Protein AF-A0A8J5N483-F1 (afdb_monomer)

Mean predicted aligned error: 16.74 Å

Sequence (138 aa):
GVRRLFLSSLTQTTIGQTTGFLPVSKRKRDLSMEAGVSIEPVYPQDLVKKMALNIKDLLNSKRHALLRIVEHLEDATTTYLWSDYLRLNTSHPLLMKDLDPNNSSHEMTLDDRLGVPVRYNISGIHVPLEVYEGCKFY

Secondary structure (DSSP, 8-state):
---------------------------------------PPP-HHHHHHHHHHHHHHHHHHHHHHHHHHHHHHHHHHHT----S---TTS----BGGG--TT-GGG--EEETTTTEEE-SSSPPBP--TTS-TT----

Foldseek 3Di:
DDDDDDDDDDDDDDDDDDDDDDPPDPPPDPDDDDDPDDDDDDDVVVVVVVVVVVVVVVVVVVVVVVVVVVVVVVVCVVPDDDDLDDPPPPDDAAEPVPQDPPDPVNDFDQDPVVRDTDDDPHDHDYDDPPDDDSDRDD

Structure (mmCIF, N/CA/C/O backbone):
data_AF-A0A8J5N483-F1
#
_entry.id   AF-A0A8J5N483-F1
#
loop_
_atom_site.group_PDB
_atom_site.id
_atom_site.type_symbol
_atom_site.label_atom_id
_atom_site.label_alt_id
_atom_site.label_comp_id
_atom_site.label_asym_id
_atom_site.label_entity_id
_atom_site.label_seq_id
_atom_site.pdbx_PDB_ins_code
_atom_site.Cartn_x
_atom_site.Cartn_y
_atom_site.Cartn_z
_atom_site.occupancy
_atom_site.B_iso_or_equiv
_atom_site.auth_seq_id
_atom_site.auth_comp_id
_atom_site.auth_asym_id
_atom_site.auth_atom_id
_atom_site.pdbx_PDB_model_num
ATOM 1 N N . GLY A 1 1 ? -21.111 46.291 23.105 1.00 38.41 1 GLY A N 1
ATOM 2 C CA . GLY A 1 1 ? -21.428 46.582 24.513 1.00 38.41 1 GLY A CA 1
ATOM 3 C C . GLY A 1 1 ? -22.886 46.952 24.624 1.00 38.41 1 GLY A C 1
ATOM 4 O O . GLY A 1 1 ? -23.282 47.934 24.019 1.00 38.41 1 GLY A O 1
ATOM 5 N N . VAL A 1 2 ? -23.674 46.166 25.356 1.00 38.81 2 VAL A N 1
ATOM 6 C CA . VAL A 1 2 ? -25.051 46.507 25.735 1.00 38.81 2 VAL A CA 1
ATOM 7 C C . VAL A 1 2 ? -25.217 46.093 27.195 1.00 38.81 2 VAL A C 1
ATOM 9 O O . VAL A 1 2 ? -25.043 44.930 27.547 1.00 38.81 2 VAL A O 1
ATOM 12 N N . ARG A 1 3 ? -25.459 47.08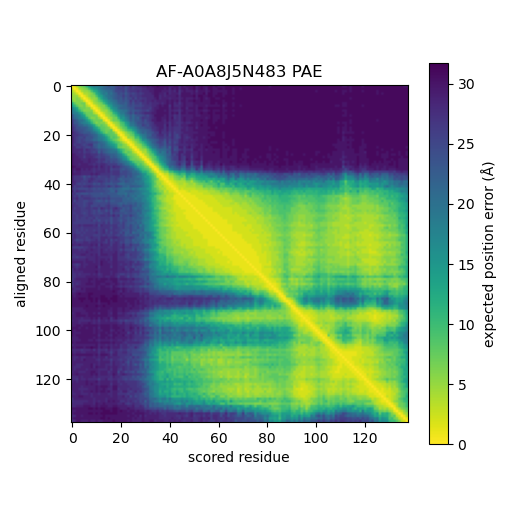9 28.049 1.00 38.25 3 ARG A N 1
ATOM 13 C CA . ARG A 1 3 ? -25.821 46.958 29.464 1.00 38.25 3 ARG A CA 1
ATOM 14 C C . ARG A 1 3 ? -27.341 46.853 29.587 1.00 38.25 3 ARG A C 1
ATOM 16 O O . ARG A 1 3 ? -28.024 47.651 28.953 1.00 38.25 3 ARG A O 1
ATOM 23 N N . ARG A 1 4 ? -27.815 46.003 30.503 1.00 35.09 4 ARG A N 1
ATOM 24 C CA . ARG A 1 4 ? -28.813 46.254 31.580 1.00 35.09 4 ARG A CA 1
ATOM 25 C C . ARG A 1 4 ? -29.298 44.882 32.079 1.00 35.09 4 ARG A C 1
ATOM 27 O O . ARG A 1 4 ? -29.767 44.090 31.280 1.00 35.09 4 ARG A O 1
ATOM 34 N N . LEU A 1 5 ? -28.958 44.453 33.299 1.00 38.97 5 LEU A N 1
ATOM 35 C CA . LEU A 1 5 ? -29.553 44.845 34.591 1.00 38.97 5 LEU A CA 1
ATOM 36 C C . LEU A 1 5 ? -31.077 44.611 34.615 1.00 38.97 5 LEU A C 1
ATOM 38 O O . LEU A 1 5 ? -31.797 45.391 34.006 1.00 38.97 5 LEU A O 1
ATOM 42 N N . PHE A 1 6 ? -31.586 43.618 35.350 1.00 33.91 6 PHE A N 1
ATOM 43 C CA . PHE A 1 6 ? -31.969 43.747 36.765 1.00 33.91 6 PHE A CA 1
ATOM 44 C C . PHE A 1 6 ? -32.544 42.432 37.329 1.00 33.91 6 PHE A C 1
ATOM 46 O O . PHE A 1 6 ? -32.977 41.550 36.596 1.00 33.91 6 PHE A O 1
ATOM 53 N N . LEU A 1 7 ? -32.480 42.352 38.658 1.00 40.25 7 LEU A N 1
ATOM 54 C CA . LEU A 1 7 ? -32.940 41.305 39.568 1.00 40.25 7 LEU A CA 1
ATOM 55 C C . LEU A 1 7 ? -34.458 41.055 39.525 1.00 40.25 7 LEU A C 1
ATOM 57 O O . LEU A 1 7 ? -35.208 42.016 39.389 1.00 40.25 7 LEU A O 1
ATOM 61 N N . SER A 1 8 ? -34.889 39.836 39.875 1.00 37.84 8 SER A N 1
ATOM 62 C CA . SER A 1 8 ? -35.819 39.629 41.004 1.00 37.84 8 SER A CA 1
ATOM 63 C C . SER A 1 8 ? -36.021 38.145 41.346 1.00 37.84 8 SER A C 1
ATOM 65 O O . SER A 1 8 ? -36.244 37.290 40.496 1.00 37.84 8 SER A O 1
ATOM 67 N N . SER A 1 9 ? -35.915 37.859 42.642 1.00 37.94 9 SER A N 1
ATOM 68 C CA . SER A 1 9 ? -36.434 36.675 43.330 1.00 37.94 9 SER A CA 1
ATOM 69 C C . SER A 1 9 ? -37.969 36.691 43.411 1.00 37.94 9 SER A C 1
ATOM 71 O O . SER A 1 9 ? -38.548 37.753 43.199 1.00 37.94 9 SER A O 1
ATOM 73 N N . LEU A 1 10 ? -38.554 35.584 43.909 1.00 34.50 10 LEU A N 1
ATOM 74 C CA . LEU A 1 10 ? -39.980 35.282 44.203 1.00 34.50 10 LEU A CA 1
ATOM 75 C C . LEU A 1 10 ? -40.587 34.401 43.091 1.00 34.50 10 LEU A C 1
ATOM 77 O O . LEU A 1 10 ? -40.434 34.703 41.921 1.00 34.50 10 LEU A O 1
ATOM 81 N N . THR A 1 11 ? -41.237 33.263 43.334 1.00 38.53 11 THR A N 1
ATOM 82 C CA . THR A 1 11 ? -41.909 32.734 44.529 1.00 38.53 11 THR A CA 1
ATOM 83 C C . THR A 1 11 ? -42.148 31.237 44.339 1.00 38.53 11 THR A C 1
ATOM 85 O O . THR A 1 11 ? -42.289 30.760 43.216 1.00 38.53 11 THR A O 1
ATOM 88 N N . GLN A 1 12 ? -42.236 30.513 45.455 1.00 35.59 12 GLN A N 1
ATOM 89 C CA . GLN A 1 12 ? -42.745 29.145 45.530 1.00 35.59 12 GLN A CA 1
ATOM 90 C C . GLN A 1 12 ? -44.125 29.022 44.871 1.00 35.59 12 GLN A C 1
ATOM 92 O O . GLN A 1 12 ? -45.001 29.862 45.075 1.0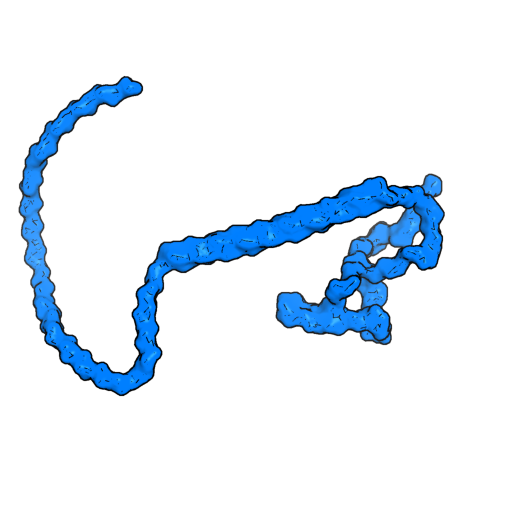0 35.59 12 GLN A O 1
ATOM 97 N N . THR A 1 13 ? -44.355 27.923 44.159 1.00 35.31 13 THR A N 1
ATOM 98 C CA . THR A 1 13 ? -45.708 27.416 43.927 1.00 35.31 13 THR A CA 1
ATOM 99 C C . THR A 1 13 ? -45.712 25.925 44.210 1.00 35.31 13 THR A C 1
ATOM 101 O O . THR A 1 13 ? -45.196 25.107 43.454 1.00 35.31 13 THR A O 1
ATOM 104 N N . THR A 1 14 ? -46.263 25.609 45.374 1.00 36.25 14 THR A N 1
ATOM 105 C CA . THR A 1 14 ? -46.644 24.280 45.828 1.00 36.25 14 THR A CA 1
ATOM 106 C C . THR A 1 14 ? -47.744 23.741 44.922 1.00 36.25 14 THR A C 1
ATOM 108 O O . THR A 1 14 ? -48.835 24.302 44.886 1.00 36.25 14 THR A O 1
ATOM 111 N N . ILE A 1 15 ? -47.493 22.625 44.241 1.00 40.88 15 ILE A N 1
ATOM 112 C CA . ILE A 1 15 ? -48.553 21.719 43.792 1.00 40.88 15 ILE A CA 1
ATOM 113 C C . ILE A 1 15 ? -48.174 20.339 44.308 1.00 40.88 15 ILE A C 1
ATOM 115 O O . ILE A 1 15 ? -47.269 19.682 43.799 1.00 40.88 15 ILE A O 1
ATOM 119 N N . GLY A 1 16 ? -48.840 19.941 45.388 1.00 34.59 16 GLY A N 1
ATOM 120 C CA . GLY A 1 16 ? -48.802 18.575 45.869 1.00 34.59 16 GLY A CA 1
ATOM 121 C C . GLY A 1 16 ? -49.601 17.683 44.929 1.00 34.59 16 GLY A C 1
ATOM 122 O O . GLY A 1 16 ? -50.757 17.974 44.639 1.00 34.59 16 GLY A O 1
ATOM 123 N N . GLN A 1 17 ? -49.004 16.571 44.512 1.00 37.44 17 GLN A N 1
ATOM 124 C CA . GLN A 1 17 ? -49.749 15.353 44.231 1.00 37.44 17 GLN A CA 1
ATOM 125 C C . GLN A 1 17 ? -49.017 14.168 44.854 1.00 37.44 17 GLN A C 1
ATOM 127 O O . GLN A 1 17 ? -47.906 13.792 44.492 1.00 37.44 17 GLN A O 1
ATOM 132 N N . THR A 1 18 ? -49.683 13.628 45.863 1.00 42.44 18 THR A N 1
ATOM 133 C CA . THR A 1 18 ? -49.415 12.391 46.575 1.00 42.44 18 THR A CA 1
ATOM 134 C C . THR A 1 18 ? -49.603 11.194 45.652 1.00 42.44 18 THR A C 1
ATOM 136 O O . THR A 1 18 ? -50.728 10.890 45.270 1.00 42.44 18 THR A O 1
ATOM 139 N N . THR A 1 19 ? -48.534 10.453 45.375 1.00 39.22 19 THR A N 1
ATOM 140 C CA . THR A 1 19 ? -48.624 9.007 45.137 1.00 39.22 19 THR A CA 1
ATOM 141 C C . THR A 1 19 ? -47.471 8.330 45.868 1.00 39.22 19 THR A C 1
ATOM 143 O O . THR A 1 19 ? -46.306 8.698 45.732 1.00 39.22 19 THR A O 1
ATOM 146 N N . GLY A 1 20 ? -47.837 7.421 46.770 1.00 40.06 20 GLY A N 1
ATOM 147 C CA . GLY A 1 20 ? -46.929 6.794 47.714 1.00 40.06 20 GLY A CA 1
ATOM 148 C C . GLY A 1 20 ? -45.898 5.911 47.025 1.00 40.06 20 GLY A C 1
ATOM 149 O O . GLY A 1 20 ? -46.245 4.927 46.380 1.00 40.06 20 GLY A O 1
ATOM 150 N N . PHE A 1 21 ? -44.626 6.222 47.253 1.00 38.16 21 PHE A N 1
ATOM 151 C CA . PHE A 1 21 ? -43.550 5.248 47.152 1.00 38.16 21 PHE A CA 1
ATOM 152 C C . PHE A 1 21 ? -43.222 4.757 48.562 1.00 38.16 21 PHE A C 1
ATOM 154 O O . PHE A 1 21 ? -42.755 5.510 49.416 1.00 38.16 21 PHE A O 1
ATOM 161 N N . LEU A 1 22 ? -43.520 3.482 48.807 1.00 40.09 22 LEU A N 1
ATOM 162 C CA . LEU A 1 22 ? -43.111 2.757 50.006 1.00 40.09 22 LEU A CA 1
ATOM 163 C C . LEU A 1 22 ? -41.573 2.765 50.117 1.00 40.09 22 LEU A C 1
ATOM 165 O O . LEU A 1 22 ? -40.896 2.560 49.105 1.00 40.09 22 LEU A O 1
ATOM 169 N N . PRO A 1 23 ? -40.991 2.942 51.317 1.00 40.91 23 PRO A N 1
ATOM 170 C CA . PRO A 1 23 ? -39.553 2.813 51.490 1.00 40.91 23 PRO A CA 1
ATOM 171 C C . PRO A 1 23 ? -39.144 1.350 51.281 1.00 40.91 23 PRO A C 1
ATOM 173 O O . PRO A 1 23 ? -39.539 0.458 52.034 1.00 40.91 23 PRO A O 1
ATOM 176 N N . VAL A 1 24 ? -38.342 1.097 50.243 1.00 44.09 24 VAL A N 1
ATOM 177 C CA . VAL A 1 24 ? -37.743 -0.216 49.985 1.00 44.09 24 VAL A CA 1
ATOM 178 C C . VAL A 1 24 ? -36.824 -0.563 51.155 1.00 44.09 24 VAL A C 1
ATOM 180 O O . VAL A 1 24 ? -35.767 0.032 51.361 1.00 44.09 24 VAL A O 1
ATOM 183 N N . SER A 1 25 ? -37.287 -1.533 51.939 1.00 42.84 25 SER A N 1
ATOM 184 C CA . SER A 1 25 ? -36.559 -2.237 52.987 1.00 42.84 25 SER A CA 1
ATOM 185 C C . SER A 1 25 ? -35.119 -2.542 52.559 1.00 42.84 25 SER A C 1
ATOM 187 O O . SER A 1 25 ? -34.878 -3.199 51.543 1.00 42.84 25 SER A O 1
ATOM 189 N N . LYS A 1 26 ? -34.153 -2.084 53.366 1.00 48.12 26 LYS A N 1
ATOM 190 C CA . LYS A 1 26 ? -32.745 -2.484 53.286 1.00 48.12 26 LYS A CA 1
ATOM 191 C C . LYS A 1 26 ? -32.630 -3.985 53.578 1.00 48.12 26 LYS A C 1
ATOM 193 O O . LYS A 1 26 ? -32.357 -4.381 54.708 1.00 48.12 26 LYS A O 1
ATOM 198 N N . ARG A 1 27 ? -32.796 -4.834 52.564 1.00 39.28 27 ARG A N 1
ATOM 199 C CA . ARG A 1 27 ? -32.313 -6.218 52.619 1.00 39.28 27 ARG A CA 1
ATOM 200 C C . ARG A 1 27 ? -30.814 -6.216 52.338 1.00 39.28 27 ARG A C 1
ATOM 202 O O . ARG A 1 27 ? -30.401 -6.214 51.181 1.00 39.28 27 ARG A O 1
ATOM 209 N N . LYS A 1 28 ? -30.008 -6.238 53.406 1.00 44.94 28 LYS A N 1
ATOM 210 C CA . LYS A 1 28 ? -28.656 -6.805 53.344 1.00 44.94 28 LYS A CA 1
ATOM 211 C C . LYS A 1 28 ? -28.815 -8.256 52.889 1.00 44.94 28 LYS A C 1
ATOM 213 O O . LYS A 1 28 ? -29.328 -9.082 53.635 1.00 44.94 28 LYS A O 1
ATOM 218 N N . ARG A 1 29 ? -28.467 -8.532 51.635 1.00 47.22 29 ARG A N 1
ATOM 219 C CA . ARG A 1 29 ? -28.197 -9.893 51.186 1.00 47.22 29 ARG A CA 1
ATOM 220 C C . ARG A 1 29 ? -26.734 -10.151 51.494 1.00 47.22 29 ARG A C 1
ATOM 222 O O . ARG A 1 29 ? -25.866 -9.662 50.778 1.00 47.22 29 ARG A O 1
ATOM 229 N N . ASP A 1 30 ? -26.502 -10.867 52.585 1.00 49.62 30 ASP A N 1
ATOM 230 C CA . ASP A 1 30 ? -25.263 -11.602 52.778 1.00 49.62 30 ASP A CA 1
ATOM 231 C C . ASP A 1 30 ? -25.203 -12.659 51.667 1.00 49.62 30 ASP A C 1
ATOM 233 O O . ASP A 1 30 ? -25.999 -13.597 51.635 1.00 49.62 30 ASP A O 1
ATOM 237 N N . LEU A 1 31 ? -24.315 -12.446 50.697 1.00 53.22 31 LEU A N 1
ATOM 238 C CA . LEU A 1 31 ? -23.923 -13.440 49.704 1.00 53.22 31 LEU A CA 1
ATOM 239 C C . LEU A 1 31 ? -22.425 -13.663 49.891 1.00 53.22 31 LEU A C 1
ATOM 241 O O . LEU A 1 31 ? -21.601 -12.836 49.501 1.00 53.22 31 LEU A O 1
ATOM 245 N N . SER A 1 32 ? -22.100 -14.758 50.574 1.00 45.94 32 SER A N 1
ATOM 246 C CA . SER A 1 32 ? -20.740 -15.251 50.734 1.00 45.94 32 SER A CA 1
ATOM 247 C C . SER A 1 32 ? -20.213 -15.795 49.404 1.00 45.94 32 SER A C 1
ATOM 249 O O . SER A 1 32 ? -20.861 -16.638 48.794 1.00 45.94 32 SER A O 1
ATOM 251 N N . MET A 1 33 ? -19.046 -15.278 49.011 1.00 63.53 33 MET A N 1
ATOM 252 C CA . MET A 1 33 ? -18.030 -15.791 48.077 1.00 63.53 33 MET A CA 1
ATOM 253 C C . MET A 1 33 ? -18.414 -16.933 47.117 1.00 63.53 33 MET A C 1
ATOM 255 O O . MET A 1 33 ? -18.455 -18.083 47.531 1.00 63.53 33 MET A O 1
ATOM 259 N N . GLU A 1 34 ? -18.477 -16.629 45.814 1.00 54.12 34 GLU A N 1
ATOM 260 C CA . GLU A 1 34 ? -17.990 -17.516 44.743 1.00 54.12 34 GLU A CA 1
ATOM 261 C C . GLU A 1 34 ? -17.815 -16.727 43.428 1.00 54.12 34 GLU A C 1
ATOM 263 O O . GLU A 1 34 ? -18.699 -15.977 43.025 1.00 54.12 34 GLU A O 1
ATOM 268 N N . ALA A 1 35 ? -16.646 -16.890 42.793 1.00 57.56 35 ALA A N 1
ATOM 269 C CA . ALA A 1 35 ? -16.121 -16.178 41.617 1.00 57.56 35 ALA A CA 1
ATOM 270 C C . ALA A 1 35 ? -15.774 -14.685 41.825 1.00 57.56 35 ALA A C 1
ATOM 272 O O . ALA A 1 35 ? -16.632 -13.825 41.999 1.00 57.56 35 ALA A O 1
ATOM 273 N N . GLY A 1 36 ? -14.476 -14.364 41.753 1.00 60.00 36 GLY A N 1
ATOM 274 C CA . GLY A 1 36 ? -13.942 -12.997 41.758 1.00 60.00 36 GLY A CA 1
ATOM 275 C C . GLY A 1 36 ? -14.286 -12.233 40.478 1.00 60.00 36 GLY A C 1
ATOM 276 O O . GLY A 1 36 ? -13.406 -11.919 39.684 1.00 60.00 36 GLY A O 1
ATOM 277 N N . VAL A 1 37 ? -15.570 -11.963 40.256 1.00 66.62 37 VAL A N 1
ATOM 278 C CA . VAL A 1 37 ? -16.059 -11.142 39.150 1.00 66.62 37 VAL A CA 1
ATOM 279 C C . VAL A 1 37 ? -16.285 -9.734 39.684 1.00 66.62 37 VAL A C 1
ATOM 281 O O . VAL A 1 37 ? -17.237 -9.469 40.417 1.00 66.62 37 VAL A O 1
ATOM 284 N N . SER A 1 38 ? -15.372 -8.831 39.331 1.00 76.81 38 SER A N 1
ATOM 285 C CA . SER A 1 38 ? -15.529 -7.398 39.571 1.00 76.81 38 SER A CA 1
ATOM 286 C C . SER A 1 38 ? -16.448 -6.811 38.502 1.00 76.81 38 SER A C 1
ATOM 288 O O . SER A 1 38 ? -16.193 -6.969 37.308 1.00 76.81 38 SER A O 1
ATOM 290 N N . ILE A 1 39 ? -17.524 -6.144 38.921 1.00 81.00 39 ILE A N 1
ATOM 291 C CA . ILE A 1 39 ? -18.379 -5.369 38.018 1.00 81.00 39 ILE A CA 1
ATOM 292 C C . ILE A 1 39 ? -17.767 -3.974 37.914 1.00 81.00 39 ILE A C 1
ATOM 294 O O . ILE A 1 39 ? -17.903 -3.161 38.829 1.00 81.00 39 ILE A O 1
ATOM 298 N N . GLU A 1 40 ? -17.085 -3.701 36.805 1.00 84.81 40 GLU A N 1
ATOM 299 C CA . GLU A 1 40 ? -16.558 -2.366 36.534 1.00 84.81 40 GLU A CA 1
ATOM 300 C C . GLU A 1 40 ? -17.653 -1.456 35.957 1.00 84.81 40 GLU A C 1
ATOM 302 O O . GLU A 1 40 ? -18.385 -1.859 35.046 1.00 84.81 40 GLU A O 1
ATOM 307 N N . PRO A 1 41 ? -17.792 -0.218 36.462 1.00 83.94 41 PRO A N 1
ATOM 308 C CA . PRO A 1 41 ? -18.714 0.744 35.884 1.00 83.94 41 PRO A CA 1
ATOM 309 C C . PRO A 1 41 ? -18.233 1.153 34.488 1.00 83.94 41 PRO A C 1
ATOM 311 O O . PRO A 1 41 ? -17.120 1.646 34.310 1.00 83.94 41 PRO A O 1
ATOM 314 N N . VAL A 1 42 ? -19.098 0.976 33.491 1.00 85.50 42 VAL A N 1
ATOM 315 C CA . VAL A 1 42 ? -18.840 1.393 32.111 1.00 85.50 42 VAL A CA 1
ATOM 316 C C . VAL A 1 42 ? -19.449 2.771 31.882 1.00 85.50 42 VAL A C 1
ATOM 318 O O . VAL A 1 42 ? -20.665 2.938 31.968 1.00 85.50 42 VAL A O 1
ATOM 321 N N . TYR A 1 43 ? -18.612 3.752 31.545 1.00 92.75 43 TYR A N 1
ATOM 322 C CA . TYR A 1 43 ? -19.047 5.102 31.192 1.00 92.75 43 TYR A CA 1
ATOM 323 C C . TYR A 1 43 ? -19.114 5.253 29.663 1.00 92.75 43 TYR A C 1
ATOM 325 O O . TYR A 1 43 ? -18.075 5.244 28.997 1.00 92.75 43 TYR A O 1
ATOM 333 N N . PRO A 1 44 ? -20.311 5.420 29.063 1.00 91.38 44 PRO A N 1
ATOM 334 C CA . PRO A 1 44 ? -20.456 5.471 27.605 1.00 91.38 44 PRO A CA 1
ATOM 335 C C . PRO A 1 44 ? -19.664 6.605 26.940 1.00 91.38 44 PRO A C 1
ATOM 337 O O . PRO A 1 44 ? -19.156 6.442 25.834 1.00 91.38 44 PRO A O 1
ATOM 340 N N . GLN A 1 45 ? -19.520 7.746 27.619 1.00 93.69 45 GLN A N 1
ATOM 341 C CA . GLN A 1 45 ? -18.759 8.891 27.109 1.00 93.69 45 GLN A CA 1
ATOM 342 C C . GLN A 1 45 ? -17.270 8.559 26.940 1.00 93.69 45 GLN A C 1
ATOM 344 O O . GLN A 1 45 ? -16.668 8.927 25.929 1.00 93.69 45 GLN A O 1
ATOM 349 N N . AS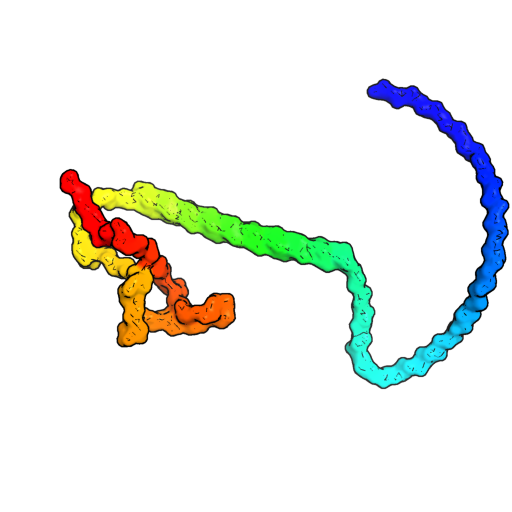P A 1 46 ? -16.696 7.807 27.881 1.00 93.56 46 ASP A N 1
ATOM 350 C CA . ASP A 1 46 ? -15.295 7.390 27.824 1.00 93.56 46 ASP A CA 1
ATOM 351 C C . ASP A 1 46 ? -15.062 6.350 26.727 1.00 93.56 46 ASP A C 1
ATOM 353 O O . ASP A 1 46 ? -14.048 6.412 26.028 1.00 93.56 46 ASP A O 1
ATOM 357 N N . LEU A 1 47 ? -16.023 5.446 26.501 1.00 93.56 47 LEU A N 1
ATOM 358 C CA . LEU A 1 47 ? -15.976 4.500 25.382 1.00 93.56 47 LEU A CA 1
ATOM 359 C C . LEU A 1 47 ? -15.966 5.217 24.031 1.00 93.56 47 LEU A C 1
ATOM 361 O O . LEU A 1 47 ? -15.115 4.927 23.189 1.00 93.56 47 LEU A O 1
ATOM 365 N N . VAL A 1 48 ? -16.871 6.179 23.833 1.00 95.62 48 VAL A N 1
ATOM 366 C CA . VAL A 1 48 ? -16.941 6.961 22.589 1.00 95.62 48 VAL A CA 1
ATOM 367 C C . VAL A 1 48 ? -15.658 7.760 22.388 1.00 95.62 48 VAL A C 1
ATOM 369 O O . VAL A 1 48 ? -15.085 7.743 21.299 1.00 95.62 48 VAL A O 1
ATOM 372 N N . LYS A 1 49 ? -15.149 8.408 23.441 1.00 96.25 49 LYS A N 1
ATOM 373 C CA . LYS A 1 49 ? -13.889 9.159 23.386 1.00 96.25 49 LYS A CA 1
ATOM 374 C C . LYS A 1 49 ? -12.704 8.258 23.033 1.00 96.25 49 LYS A C 1
ATOM 376 O O . LYS A 1 49 ? -11.896 8.626 22.183 1.00 96.25 49 LYS A O 1
ATOM 381 N N . LYS A 1 50 ? -12.614 7.069 23.636 1.00 96.00 50 LYS A N 1
ATOM 382 C CA . LYS A 1 50 ? -11.564 6.081 23.347 1.00 96.00 50 LYS A CA 1
ATOM 383 C C . LYS A 1 50 ? -11.648 5.575 21.909 1.00 96.00 50 LYS A C 1
ATOM 385 O O . LYS A 1 50 ? -10.632 5.511 21.225 1.00 96.00 50 LYS A O 1
ATOM 390 N N . MET A 1 51 ? -12.850 5.272 21.424 1.00 96.75 51 MET A N 1
ATOM 391 C CA . MET A 1 51 ? -13.057 4.850 20.038 1.00 96.75 51 MET A CA 1
ATOM 392 C C . MET A 1 51 ? -12.678 5.958 19.048 1.00 96.75 51 MET A C 1
ATOM 394 O O . MET A 1 51 ? -11.979 5.690 18.074 1.00 96.75 51 MET A O 1
ATOM 398 N N . ALA A 1 52 ? -13.068 7.205 19.321 1.00 96.94 52 ALA A N 1
ATOM 399 C CA . ALA A 1 52 ? -12.712 8.353 18.492 1.00 96.94 52 ALA A CA 1
ATOM 400 C C . ALA A 1 52 ? -11.191 8.568 18.422 1.00 96.94 52 ALA A C 1
ATOM 402 O O . ALA A 1 52 ? -10.658 8.831 17.344 1.00 96.94 52 ALA A O 1
ATOM 403 N N . LEU A 1 53 ? -10.484 8.409 19.547 1.00 97.81 53 LEU A N 1
ATOM 404 C CA . LEU A 1 53 ? -9.020 8.460 19.585 1.00 97.81 53 LEU A CA 1
ATOM 405 C C . LEU A 1 53 ? -8.393 7.334 18.757 1.00 97.81 53 LEU A C 1
ATOM 407 O O . LEU A 1 53 ? -7.571 7.615 17.893 1.00 97.81 53 LEU A O 1
ATOM 411 N N . ASN A 1 54 ? -8.847 6.091 18.927 1.00 97.56 54 ASN A N 1
ATOM 412 C CA . ASN A 1 54 ? -8.331 4.956 18.157 1.00 97.56 54 ASN A CA 1
ATOM 413 C C . ASN A 1 54 ? -8.517 5.145 16.643 1.00 97.56 54 ASN A C 1
ATOM 415 O O . ASN A 1 54 ? -7.619 4.836 15.860 1.00 97.56 54 ASN A O 1
ATOM 419 N N . ILE A 1 55 ? -9.671 5.671 16.219 1.00 97.56 55 ILE A N 1
ATOM 420 C CA . ILE A 1 55 ? -9.937 5.974 14.805 1.00 97.56 55 ILE A CA 1
ATOM 421 C C . ILE A 1 55 ? -8.996 7.073 14.313 1.00 97.56 55 ILE A C 1
ATOM 423 O O . ILE A 1 55 ? -8.396 6.934 13.247 1.00 97.56 55 ILE A O 1
ATOM 427 N N . LYS A 1 56 ? -8.839 8.152 15.084 1.00 97.69 56 LYS A N 1
ATOM 428 C CA . LYS A 1 56 ? -7.917 9.243 14.754 1.00 97.69 56 LYS A CA 1
ATOM 429 C C . LYS A 1 56 ? -6.488 8.724 14.577 1.00 97.69 56 LYS A C 1
ATOM 431 O O . LYS A 1 56 ? -5.840 9.071 13.592 1.00 97.69 56 LYS A O 1
ATOM 436 N N . ASP A 1 57 ? -6.013 7.885 15.488 1.00 98.00 57 ASP A N 1
ATOM 437 C CA . ASP A 1 57 ? -4.651 7.351 15.450 1.00 98.00 57 ASP A CA 1
ATOM 438 C C . ASP A 1 57 ? -4.451 6.399 14.265 1.00 98.00 57 ASP A C 1
ATOM 440 O O . ASP A 1 57 ? -3.440 6.489 13.566 1.00 98.00 57 ASP A O 1
ATOM 444 N N . LEU A 1 58 ? -5.448 5.563 13.955 1.00 97.38 58 LEU A N 1
ATOM 445 C CA . LEU A 1 58 ? -5.442 4.715 12.762 1.00 97.38 58 LEU A CA 1
ATOM 446 C C . LEU A 1 58 ? -5.356 5.546 11.473 1.00 97.38 58 LEU A C 1
ATOM 448 O O . LEU A 1 58 ? -4.556 5.239 10.587 1.00 97.38 58 LEU A O 1
ATOM 452 N N . LEU A 1 59 ? -6.167 6.599 11.358 1.00 97.81 59 LEU A N 1
ATOM 453 C CA . LEU A 1 59 ? -6.169 7.478 10.187 1.00 97.81 59 LEU A CA 1
ATOM 454 C C . LEU A 1 59 ? -4.853 8.251 10.057 1.00 97.81 59 LEU A C 1
ATOM 456 O O . LEU A 1 59 ? -4.311 8.349 8.957 1.00 97.81 59 LEU A O 1
ATOM 460 N N . ASN A 1 60 ? -4.300 8.739 11.168 1.00 97.75 60 ASN A N 1
ATOM 461 C CA . ASN A 1 60 ? -2.996 9.401 11.177 1.00 97.75 60 ASN A CA 1
ATOM 462 C C . ASN A 1 60 ? -1.872 8.445 10.768 1.00 97.75 60 ASN A C 1
ATOM 464 O O . ASN A 1 60 ? -1.032 8.808 9.948 1.00 97.75 60 ASN A O 1
ATOM 468 N N . SER A 1 61 ? -1.877 7.211 11.273 1.00 97.94 61 SER A N 1
ATOM 469 C CA . SER A 1 61 ? -0.903 6.185 10.886 1.00 97.94 61 SER A CA 1
ATOM 470 C C . SER A 1 61 ? -0.951 5.903 9.380 1.00 97.94 61 SER A C 1
ATOM 472 O O . SER A 1 61 ? 0.084 5.929 8.709 1.00 97.94 61 SER A O 1
ATOM 474 N N . LYS A 1 62 ? -2.157 5.746 8.812 1.00 96.88 62 LYS A N 1
ATOM 475 C CA . LYS A 1 62 ? -2.350 5.580 7.362 1.00 96.88 62 LYS A CA 1
ATOM 476 C C . LYS A 1 62 ? -1.868 6.796 6.572 1.00 96.88 62 LYS A C 1
ATOM 478 O O . LYS A 1 62 ? -1.168 6.629 5.577 1.00 96.88 62 LYS A O 1
ATOM 483 N N . ARG A 1 63 ? -2.176 8.012 7.032 1.00 97.06 63 ARG A N 1
ATOM 484 C CA . ARG A 1 63 ? -1.688 9.256 6.417 1.00 97.06 63 ARG A CA 1
ATOM 485 C C . ARG A 1 63 ? -0.160 9.296 6.372 1.00 97.06 63 ARG A C 1
ATOM 487 O O . ARG A 1 63 ? 0.401 9.590 5.325 1.00 97.06 63 ARG A O 1
ATOM 494 N N . HIS A 1 64 ? 0.514 8.982 7.476 1.00 97.94 64 HIS A N 1
ATOM 495 C CA . HIS A 1 64 ? 1.978 8.962 7.521 1.00 97.94 64 HIS A CA 1
ATOM 496 C C . HIS A 1 64 ? 2.590 7.865 6.642 1.00 97.94 64 HIS A C 1
ATOM 498 O O . HIS A 1 64 ? 3.671 8.057 6.092 1.00 97.94 64 HIS A O 1
ATOM 504 N N . ALA A 1 65 ? 1.932 6.714 6.492 1.00 96.50 65 ALA A N 1
ATOM 505 C CA . ALA A 1 65 ? 2.368 5.694 5.541 1.00 96.50 65 ALA A CA 1
ATOM 506 C C . ALA A 1 65 ? 2.263 6.190 4.088 1.00 96.50 65 ALA A C 1
ATOM 508 O O . ALA A 1 65 ? 3.215 6.032 3.333 1.00 96.50 65 ALA A O 1
ATOM 509 N N . LEU A 1 66 ? 1.156 6.847 3.726 1.00 97.00 66 LEU A N 1
ATOM 510 C CA . LEU A 1 66 ? 0.960 7.405 2.384 1.00 97.00 66 LEU A CA 1
ATOM 511 C C . LEU A 1 66 ? 1.969 8.508 2.054 1.00 97.00 66 LEU A C 1
ATOM 513 O O . LEU A 1 66 ? 2.535 8.490 0.969 1.00 97.00 66 LEU A O 1
ATOM 517 N N . LEU A 1 67 ? 2.229 9.427 2.990 1.00 97.06 67 LEU A N 1
ATOM 518 C CA . LEU A 1 67 ? 3.214 10.494 2.785 1.00 97.06 67 LEU A CA 1
ATOM 519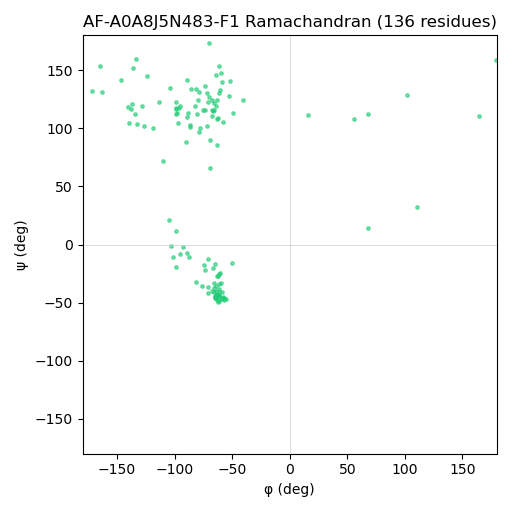 C C . LEU A 1 67 ? 4.604 9.931 2.477 1.00 97.06 67 LEU A C 1
ATOM 521 O O . LEU A 1 67 ? 5.216 10.345 1.503 1.00 97.06 67 LEU A O 1
ATOM 525 N N . ARG A 1 68 ? 5.046 8.913 3.225 1.00 96.75 68 ARG A N 1
ATOM 526 C CA . ARG A 1 68 ? 6.336 8.253 2.971 1.00 96.75 68 ARG A CA 1
ATOM 527 C C . ARG A 1 68 ? 6.411 7.600 1.592 1.00 96.75 68 ARG A C 1
ATOM 529 O O . ARG A 1 68 ? 7.459 7.638 0.962 1.00 96.75 68 ARG A O 1
ATOM 536 N N . ILE A 1 69 ? 5.312 6.999 1.128 1.00 95.00 69 ILE A N 1
ATOM 537 C CA . ILE A 1 69 ? 5.247 6.415 -0.219 1.00 95.00 69 ILE A CA 1
ATOM 538 C C . ILE A 1 69 ? 5.392 7.514 -1.273 1.00 95.00 69 ILE A C 1
ATOM 540 O O . ILE A 1 69 ? 6.165 7.345 -2.208 1.00 95.00 69 ILE A O 1
ATOM 544 N N . VAL A 1 70 ? 4.678 8.632 -1.117 1.00 95.56 70 VAL A N 1
ATOM 545 C CA . VAL A 1 70 ? 4.750 9.762 -2.055 1.00 95.56 70 VAL A CA 1
ATOM 546 C C . VAL A 1 70 ? 6.158 10.348 -2.092 1.00 95.56 70 VAL A C 1
ATOM 548 O O . VAL A 1 70 ? 6.721 10.446 -3.172 1.00 95.56 70 VAL A O 1
ATOM 551 N N . GLU A 1 71 ? 6.755 10.631 -0.934 1.00 96.19 71 GLU A N 1
ATOM 552 C CA . GLU A 1 71 ? 8.129 11.144 -0.837 1.00 96.19 71 GLU A CA 1
ATOM 553 C C . GLU A 1 71 ? 9.126 10.212 -1.547 1.00 96.19 71 GLU A C 1
ATOM 555 O O . GLU A 1 71 ? 9.920 10.655 -2.371 1.00 96.19 71 GLU A O 1
ATOM 560 N N . HIS A 1 72 ? 9.041 8.896 -1.311 1.00 93.75 72 HIS A N 1
ATOM 561 C CA . HIS A 1 72 ? 9.911 7.928 -1.991 1.00 93.75 72 HIS A CA 1
ATOM 562 C C . HIS A 1 72 ? 9.689 7.872 -3.508 1.00 93.75 72 HIS A C 1
ATOM 564 O O . HIS A 1 72 ? 10.644 7.664 -4.255 1.00 93.75 72 HIS A O 1
ATOM 570 N N . LEU A 1 73 ? 8.449 8.028 -3.978 1.00 92.44 73 LEU A N 1
ATOM 571 C CA . LEU A 1 73 ? 8.143 8.053 -5.409 1.00 92.44 73 LEU A CA 1
ATOM 572 C C . LEU A 1 73 ? 8.647 9.339 -6.070 1.00 92.44 73 LEU A C 1
ATOM 574 O O . LEU A 1 73 ? 9.207 9.276 -7.164 1.00 92.44 73 LEU A O 1
ATOM 578 N N . GLU A 1 74 ? 8.482 10.489 -5.421 1.00 94.25 74 GLU A N 1
ATOM 579 C CA . GLU A 1 74 ? 8.987 11.779 -5.905 1.00 94.25 74 GLU A CA 1
ATOM 580 C C . GLU A 1 74 ? 10.520 11.759 -6.015 1.00 94.25 74 GLU A C 1
ATOM 582 O O . GLU A 1 74 ? 11.070 12.122 -7.058 1.00 94.25 74 GLU A O 1
ATOM 587 N N . ASP A 1 75 ? 11.217 11.219 -5.015 1.00 93.56 75 ASP A N 1
ATOM 588 C CA . ASP A 1 75 ? 12.677 11.069 -5.042 1.00 93.56 75 ASP A CA 1
ATOM 589 C C . ASP A 1 75 ? 13.145 10.094 -6.140 1.00 93.56 75 ASP A C 1
ATOM 591 O O . ASP A 1 75 ? 14.078 10.381 -6.905 1.00 93.56 75 ASP A O 1
ATOM 595 N N . ALA A 1 76 ? 12.484 8.938 -6.260 1.00 88.56 76 ALA A N 1
ATOM 596 C CA . ALA A 1 76 ? 12.829 7.923 -7.256 1.00 88.56 76 ALA A CA 1
ATOM 597 C C . ALA A 1 76 ? 12.588 8.409 -8.692 1.00 88.56 76 ALA A C 1
ATOM 599 O O . ALA A 1 76 ? 13.372 8.106 -9.589 1.00 88.56 76 ALA A O 1
ATOM 600 N N . THR A 1 77 ? 11.522 9.176 -8.921 1.00 89.19 77 THR A N 1
ATOM 601 C CA . THR A 1 77 ? 11.198 9.716 -10.250 1.00 89.19 77 THR A CA 1
ATOM 602 C C . THR A 1 77 ? 12.092 10.890 -10.631 1.00 89.19 77 THR A C 1
ATOM 604 O O . THR A 1 77 ? 12.498 10.981 -11.786 1.00 89.19 77 THR A O 1
ATOM 607 N N . THR A 1 78 ? 12.483 11.734 -9.674 1.00 90.56 78 THR A N 1
ATOM 608 C CA . THR A 1 78 ? 13.408 12.858 -9.916 1.00 90.56 78 THR A CA 1
ATOM 609 C C . THR A 1 78 ? 14.781 12.383 -10.396 1.00 90.56 78 THR A C 1
ATOM 611 O O . THR A 1 78 ? 15.426 13.041 -11.211 1.00 90.56 78 THR A O 1
ATOM 614 N N . THR A 1 79 ? 15.233 11.226 -9.911 1.00 86.06 79 THR A N 1
ATOM 615 C CA . THR A 1 79 ? 16.527 10.629 -10.281 1.00 86.06 79 THR A CA 1
ATOM 616 C C . THR A 1 79 ? 16.440 9.652 -11.457 1.00 86.06 79 THR A C 1
ATOM 618 O O . THR A 1 79 ? 17.467 9.135 -11.905 1.00 86.06 79 THR A O 1
ATOM 621 N N . TYR A 1 80 ? 15.240 9.403 -11.988 1.00 82.94 80 TYR A N 1
ATOM 622 C CA . TYR A 1 80 ? 15.033 8.455 -13.075 1.00 82.94 80 TYR A CA 1
ATOM 623 C C . TYR A 1 80 ? 15.497 9.034 -14.414 1.00 82.94 80 TYR A C 1
ATOM 625 O O . TYR A 1 80 ? 14.930 9.994 -14.937 1.00 82.94 80 TYR A O 1
ATOM 633 N N . LEU A 1 81 ? 16.518 8.415 -15.008 1.00 83.56 81 LEU A N 1
ATOM 634 C CA . LEU A 1 81 ? 16.951 8.753 -16.358 1.00 83.56 81 LEU A CA 1
ATOM 635 C C . LEU A 1 81 ? 16.040 8.062 -17.377 1.00 83.56 81 LEU A C 1
ATOM 637 O O . LEU A 1 81 ? 16.076 6.839 -17.522 1.00 83.56 81 LEU A O 1
ATOM 641 N N . TRP A 1 82 ? 15.258 8.856 -18.106 1.00 82.69 82 TRP A N 1
ATOM 642 C CA . TRP A 1 82 ? 14.457 8.350 -19.216 1.00 82.69 82 TRP A CA 1
ATOM 643 C C . TRP A 1 82 ? 15.353 7.736 -20.301 1.00 82.69 82 TRP A C 1
ATOM 645 O O . TRP A 1 82 ? 16.343 8.336 -20.720 1.00 82.69 82 TRP A O 1
ATOM 655 N N . SER A 1 83 ? 14.993 6.540 -20.767 1.00 79.06 83 SER A N 1
ATOM 656 C CA . SER A 1 83 ? 15.678 5.843 -21.855 1.00 79.06 83 SER A CA 1
ATOM 657 C C . SER A 1 83 ? 14.653 5.167 -22.754 1.00 79.06 83 SER A C 1
ATOM 659 O O . SER A 1 83 ? 13.965 4.245 -22.320 1.00 79.06 83 SER A O 1
ATOM 661 N N 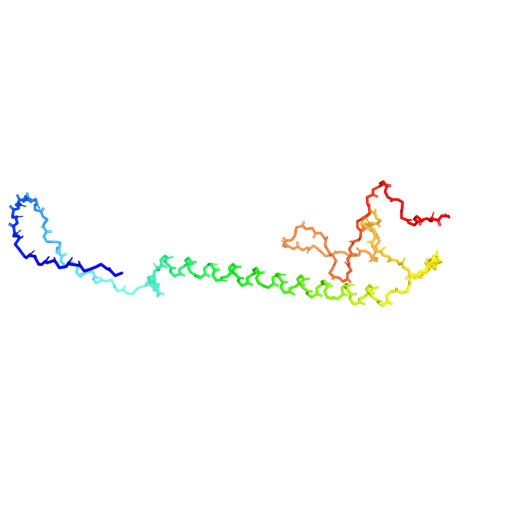. ASP A 1 84 ? 14.616 5.563 -24.027 1.00 76.56 84 ASP A N 1
ATOM 662 C CA . ASP A 1 84 ? 13.771 4.923 -25.049 1.00 76.56 84 ASP A CA 1
ATOM 663 C C . ASP A 1 84 ? 14.227 3.485 -25.354 1.00 76.56 84 ASP A C 1
ATOM 665 O O . ASP A 1 84 ? 13.471 2.643 -25.842 1.00 76.56 84 ASP A O 1
ATOM 669 N N . TYR A 1 85 ? 15.482 3.176 -25.022 1.00 72.00 85 TYR A N 1
ATOM 670 C CA . TYR A 1 85 ? 16.035 1.835 -25.095 1.00 72.00 85 TYR A CA 1
ATOM 671 C C . TYR A 1 85 ? 15.802 1.120 -23.766 1.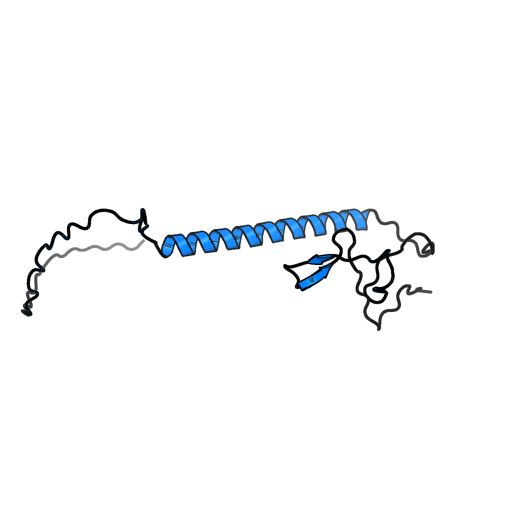00 72.00 85 TYR A C 1
ATOM 673 O O . TYR A 1 85 ? 16.652 1.134 -22.871 1.00 72.00 85 TYR A O 1
ATOM 681 N N . LEU A 1 86 ? 14.649 0.466 -23.639 1.00 66.69 86 LEU A N 1
ATOM 682 C CA . LEU A 1 86 ? 14.439 -0.526 -22.590 1.00 66.69 86 LEU A CA 1
ATOM 683 C C . LEU A 1 86 ? 15.347 -1.725 -22.883 1.00 66.69 86 LEU A C 1
ATOM 685 O O . LEU A 1 86 ? 15.151 -2.460 -23.854 1.00 66.69 86 LEU A O 1
ATOM 689 N N . ARG A 1 87 ? 16.377 -1.927 -22.055 1.00 60.06 87 ARG A N 1
ATOM 690 C CA . ARG A 1 87 ? 17.158 -3.164 -22.101 1.00 60.06 87 ARG A CA 1
ATOM 691 C C . ARG A 1 87 ? 16.228 -4.294 -21.658 1.00 60.06 87 ARG A C 1
ATOM 693 O O . ARG A 1 87 ? 15.819 -4.333 -20.506 1.00 60.06 87 ARG A O 1
ATOM 700 N N . LEU A 1 88 ? 15.930 -5.224 -22.567 1.00 53.84 88 LEU A N 1
ATOM 701 C CA . LEU A 1 88 ? 15.027 -6.374 -22.367 1.00 53.84 88 LEU A CA 1
ATOM 702 C C . LEU A 1 88 ? 15.301 -7.211 -21.095 1.00 53.84 88 LEU A C 1
ATOM 704 O O . LEU A 1 88 ? 14.438 -7.970 -20.678 1.00 53.84 88 LEU A O 1
ATOM 708 N N . ASN A 1 89 ? 16.474 -7.056 -20.472 1.00 52.66 89 ASN A N 1
ATOM 709 C CA . ASN A 1 89 ? 16.919 -7.806 -19.297 1.00 52.66 89 ASN A CA 1
ATOM 710 C C . ASN A 1 89 ? 16.837 -7.050 -17.958 1.00 52.66 89 ASN A C 1
ATOM 712 O O . ASN A 1 89 ? 17.252 -7.603 -16.943 1.00 52.66 89 ASN A O 1
ATOM 716 N N . THR A 1 90 ? 16.408 -5.783 -17.918 1.00 54.50 90 THR A N 1
ATOM 717 C CA . THR A 1 90 ? 16.546 -4.965 -16.690 1.00 54.50 90 THR A CA 1
ATOM 718 C C . THR A 1 90 ? 15.274 -4.812 -15.864 1.00 54.50 90 THR A C 1
ATOM 720 O O . THR A 1 90 ? 15.355 -4.344 -14.733 1.00 54.50 90 THR A O 1
ATOM 723 N N . SER A 1 91 ? 14.108 -5.209 -16.371 1.00 60.44 91 SER A N 1
ATOM 724 C CA . SER A 1 91 ? 12.848 -5.080 -15.636 1.00 60.44 91 SER A CA 1
ATOM 725 C C . SER A 1 91 ? 11.980 -6.317 -15.836 1.00 60.44 91 SER A C 1
ATOM 727 O O . SER A 1 91 ? 11.360 -6.475 -16.884 1.00 60.44 91 SER A O 1
ATOM 729 N N . HIS A 1 92 ? 11.915 -7.168 -14.814 1.00 69.19 92 HIS A N 1
ATOM 730 C CA . HIS A 1 92 ? 10.948 -8.263 -14.718 1.00 69.19 92 HIS A CA 1
ATOM 731 C C . HIS A 1 92 ? 9.936 -7.939 -13.614 1.00 69.19 92 HIS A C 1
ATOM 733 O O . HIS A 1 92 ? 10.020 -8.498 -12.518 1.00 69.19 92 HIS A O 1
ATOM 739 N N . PRO A 1 93 ? 9.032 -6.968 -13.842 1.00 78.44 93 PRO A N 1
ATOM 740 C CA . PRO A 1 93 ? 7.948 -6.727 -12.908 1.00 78.44 93 PRO A CA 1
ATOM 741 C C . PRO A 1 93 ? 7.032 -7.951 -12.844 1.00 78.44 93 PRO A C 1
ATOM 743 O O . PRO A 1 93 ? 6.797 -8.617 -13.851 1.00 78.44 93 PRO A O 1
ATOM 746 N N . LEU A 1 94 ? 6.480 -8.221 -11.664 1.00 82.81 94 LEU A N 1
ATOM 747 C CA . LEU A 1 94 ? 5.468 -9.257 -11.508 1.00 82.81 94 LEU A CA 1
ATOM 748 C C . LEU A 1 94 ? 4.121 -8.721 -12.000 1.00 82.81 94 LEU A C 1
ATOM 750 O O . LEU A 1 94 ? 3.445 -7.973 -11.292 1.00 82.81 94 LEU A O 1
ATOM 754 N N . LEU A 1 95 ? 3.741 -9.085 -13.219 1.00 84.69 95 LEU A N 1
ATOM 755 C CA . LEU A 1 95 ? 2.450 -8.725 -13.795 1.00 84.69 95 LEU A CA 1
ATOM 756 C C . LEU A 1 95 ? 1.361 -9.639 -13.238 1.00 84.69 95 LEU A C 1
ATOM 758 O O . LEU A 1 95 ? 1.498 -10.861 -13.235 1.00 84.69 95 LEU A O 1
ATOM 762 N N . MET A 1 96 ? 0.251 -9.055 -12.785 1.00 84.81 96 MET A N 1
ATOM 763 C CA . MET A 1 96 ? -0.832 -9.824 -12.160 1.00 84.81 96 MET A CA 1
ATOM 764 C C . MET A 1 96 ? -1.494 -10.824 -13.117 1.00 84.81 96 MET A C 1
ATOM 766 O O . MET A 1 96 ? -2.011 -11.843 -12.671 1.00 84.81 96 MET A O 1
ATOM 770 N N . LYS A 1 97 ? -1.469 -10.556 -14.427 1.00 81.56 97 LYS A N 1
ATOM 771 C CA . LYS A 1 97 ? -2.012 -11.458 -15.454 1.00 81.56 97 LYS A CA 1
ATOM 772 C C . LYS A 1 97 ? -1.147 -12.705 -15.697 1.00 81.56 97 LYS A C 1
ATOM 774 O O . LYS A 1 97 ? -1.673 -13.706 -16.166 1.00 81.56 97 LYS A O 1
ATOM 779 N N . ASP A 1 98 ? 0.141 -12.649 -15.347 1.00 80.31 98 ASP A N 1
ATOM 780 C CA . ASP A 1 98 ? 1.124 -13.716 -15.595 1.00 80.31 98 ASP A CA 1
ATOM 781 C C . ASP A 1 98 ? 1.350 -14.598 -14.352 1.00 80.31 98 ASP A C 1
ATOM 783 O O . ASP A 1 98 ? 2.286 -15.399 -14.286 1.00 80.31 98 ASP A O 1
ATOM 787 N N . LEU A 1 99 ? 0.494 -14.450 -13.337 1.00 79.81 99 LEU A N 1
ATOM 788 C CA . LEU A 1 99 ? 0.535 -15.239 -12.113 1.00 79.81 99 LEU A CA 1
ATOM 789 C C . LEU A 1 99 ? 0.127 -16.692 -12.392 1.00 79.81 99 LEU A C 1
ATOM 791 O O . LEU A 1 99 ? -1.041 -17.058 -12.299 1.00 79.81 99 LEU A O 1
ATOM 795 N N . ASP A 1 100 ? 1.112 -17.528 -12.717 1.00 74.19 100 ASP A N 1
ATOM 796 C CA . ASP A 1 100 ? 0.933 -18.979 -12.803 1.00 74.19 100 ASP A CA 1
ATOM 797 C C . ASP A 1 100 ? 1.027 -19.632 -11.407 1.00 74.19 100 ASP A C 1
ATOM 799 O O . ASP A 1 100 ? 2.089 -19.551 -10.779 1.00 74.19 100 ASP A O 1
ATOM 803 N N . PRO A 1 101 ? -0.033 -20.308 -10.919 1.00 68.00 101 PRO A N 1
ATOM 804 C CA . PRO A 1 101 ? -0.006 -21.030 -9.646 1.00 68.00 101 PRO A CA 1
ATOM 805 C C . PRO A 1 101 ? 0.961 -22.226 -9.628 1.00 68.00 101 PRO A C 1
ATOM 807 O O . PRO A 1 101 ? 1.299 -22.707 -8.548 1.00 68.00 101 PRO A O 1
ATOM 810 N N . ASN A 1 102 ? 1.421 -22.714 -10.785 1.00 70.75 102 ASN A N 1
ATOM 811 C CA . ASN A 1 102 ? 2.387 -23.816 -10.880 1.00 70.75 102 ASN A CA 1
ATOM 812 C C . ASN A 1 102 ? 3.847 -23.343 -10.873 1.00 70.75 102 ASN A C 1
ATOM 814 O O . ASN A 1 102 ? 4.768 -24.161 -10.826 1.00 70.75 102 ASN A O 1
ATOM 818 N N . ASN A 1 103 ? 4.081 -22.031 -10.929 1.00 75.19 103 ASN A N 1
ATOM 819 C CA . ASN A 1 103 ? 5.416 -21.465 -10.923 1.00 75.19 103 ASN A CA 1
ATOM 820 C C . ASN A 1 103 ? 5.885 -21.238 -9.478 1.00 75.19 103 ASN A C 1
ATOM 822 O O . ASN A 1 103 ? 5.385 -20.362 -8.776 1.00 75.19 103 ASN A O 1
ATOM 826 N N . SER A 1 104 ? 6.904 -21.984 -9.044 1.00 71.00 104 SER A N 1
ATOM 827 C CA . SER A 1 104 ? 7.483 -21.863 -7.697 1.00 71.00 104 SER A CA 1
ATOM 828 C C . SER A 1 104 ? 8.065 -20.476 -7.405 1.00 71.00 104 SER A C 1
ATOM 830 O O . SER A 1 104 ? 8.105 -20.050 -6.254 1.00 71.00 104 SER A O 1
ATOM 832 N N . SER A 1 105 ? 8.460 -19.716 -8.431 1.00 72.00 105 SER A N 1
ATOM 833 C CA . SER A 1 105 ? 8.916 -18.331 -8.251 1.00 72.00 105 SER A CA 1
ATOM 834 C C . SER A 1 105 ? 7.785 -17.357 -7.887 1.00 72.00 105 SER A C 1
ATOM 836 O O . SER A 1 105 ? 8.068 -16.234 -7.458 1.00 72.00 105 SER A O 1
ATOM 838 N N . HIS A 1 106 ? 6.522 -17.781 -8.016 1.00 76.44 106 HIS A N 1
ATOM 839 C CA . HIS A 1 106 ? 5.307 -17.044 -7.660 1.00 76.44 106 HIS A CA 1
ATOM 840 C C . HIS A 1 106 ? 4.655 -17.561 -6.370 1.00 76.44 106 HIS A C 1
ATOM 842 O O . HIS A 1 106 ? 3.473 -17.313 -6.162 1.00 76.44 106 HIS A O 1
ATOM 848 N N . GLU A 1 107 ? 5.391 -18.260 -5.502 1.00 80.75 107 GLU A N 1
ATOM 849 C CA . GLU A 1 107 ? 4.847 -18.765 -4.237 1.00 80.75 107 GLU A CA 1
ATOM 850 C C . GLU A 1 107 ? 4.170 -17.644 -3.422 1.00 80.75 107 GLU A C 1
ATOM 852 O O . GLU A 1 107 ? 4.742 -16.572 -3.187 1.00 80.75 107 GLU A O 1
ATOM 857 N N . MET A 1 108 ? 2.923 -17.896 -3.018 1.00 83.94 108 MET A N 1
ATOM 858 C CA . MET A 1 108 ? 2.089 -16.977 -2.247 1.00 83.94 108 MET A CA 1
ATOM 859 C C . MET A 1 108 ? 1.624 -17.652 -0.968 1.00 83.94 108 MET A C 1
ATOM 861 O O . MET A 1 108 ? 1.307 -18.840 -0.950 1.00 83.94 108 MET A O 1
ATOM 865 N N . THR A 1 109 ? 1.515 -16.867 0.094 1.00 89.31 109 THR A N 1
ATOM 866 C CA . THR A 1 109 ? 0.995 -17.316 1.385 1.00 89.31 109 THR A CA 1
ATOM 867 C C . THR A 1 109 ? -0.422 -16.801 1.567 1.00 89.31 109 THR A C 1
ATOM 869 O O . THR A 1 109 ? -0.679 -15.626 1.309 1.00 89.31 109 THR A O 1
ATOM 872 N N . LEU A 1 110 ? -1.342 -17.655 2.016 1.00 90.25 110 LEU A N 1
ATOM 873 C CA . LEU A 1 110 ? -2.694 -17.223 2.366 1.00 90.25 110 LEU A CA 1
ATOM 874 C C . LEU A 1 110 ? -2.633 -16.228 3.535 1.00 90.25 110 LEU A C 1
ATOM 876 O O . LEU A 1 110 ? -2.074 -16.546 4.581 1.00 90.25 110 LEU A O 1
ATOM 880 N N . ASP A 1 111 ? -3.196 -15.034 3.347 1.00 92.44 111 ASP A N 1
ATOM 881 C CA . ASP A 1 111 ? -3.329 -14.027 4.405 1.00 92.44 111 ASP A CA 1
ATOM 882 C C . ASP A 1 111 ? -4.740 -1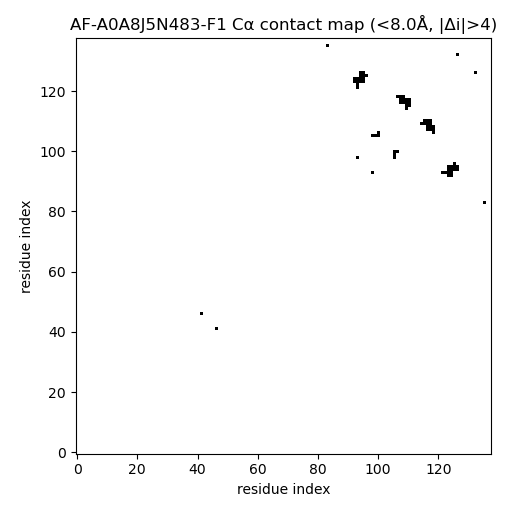4.082 4.993 1.00 92.44 111 ASP A C 1
ATOM 884 O O . ASP A 1 111 ? -5.723 -13.799 4.305 1.00 92.44 111 ASP A O 1
ATOM 888 N N . ASP A 1 112 ? -4.838 -14.401 6.283 1.00 94.75 112 ASP A N 1
ATOM 889 C CA . ASP A 1 112 ? -6.107 -14.521 7.011 1.00 94.75 112 ASP A CA 1
ATOM 890 C C . ASP A 1 112 ? -6.922 -13.216 7.056 1.00 94.75 112 ASP A C 1
ATOM 892 O O . ASP A 1 112 ? -8.144 -13.242 7.204 1.00 94.75 112 ASP A O 1
ATOM 896 N N . ARG A 1 113 ? -6.271 -12.053 6.943 1.00 93.38 113 ARG A N 1
ATOM 897 C CA . ARG A 1 113 ? -6.925 -10.733 6.957 1.00 93.38 113 ARG A CA 1
ATOM 898 C C . ARG A 1 113 ? -7.514 -10.373 5.604 1.00 93.38 113 ARG A C 1
ATOM 900 O O . ARG A 1 113 ? -8.499 -9.640 5.554 1.00 93.38 113 ARG A O 1
ATOM 907 N N . LEU A 1 114 ? -6.876 -10.823 4.526 1.00 89.81 114 LEU A N 1
ATOM 908 C CA . LEU A 1 114 ? -7.271 -10.510 3.152 1.00 89.81 114 LEU A CA 1
ATOM 909 C C . LEU A 1 114 ? -8.096 -11.633 2.512 1.00 89.81 114 LEU A C 1
ATOM 911 O O . LEU A 1 114 ? -8.808 -11.381 1.544 1.00 89.81 114 LEU A O 1
ATOM 915 N N . GLY A 1 115 ? -8.029 -12.853 3.051 1.00 90.75 115 GLY A N 1
ATOM 916 C CA . GLY A 1 115 ? -8.744 -14.026 2.544 1.00 90.75 115 GLY A CA 1
ATOM 917 C C . GLY A 1 115 ? -8.244 -14.511 1.183 1.00 90.75 115 GLY A C 1
ATOM 918 O O . GLY A 1 115 ? -8.928 -15.289 0.522 1.00 90.75 115 GLY A O 1
ATOM 919 N N . VAL A 1 116 ? -7.075 -14.041 0.747 1.00 87.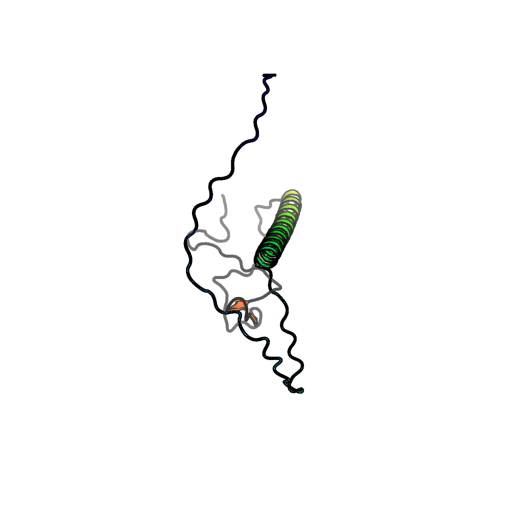81 116 VAL A N 1
ATOM 920 C CA . VAL A 1 116 ? -6.480 -14.355 -0.555 1.00 87.81 116 VAL A CA 1
ATOM 921 C C . VAL A 1 116 ? -4.987 -14.651 -0.400 1.00 87.81 116 VAL A C 1
ATOM 923 O O . VAL A 1 116 ? -4.358 -14.144 0.535 1.00 87.81 116 VAL A O 1
ATOM 926 N N . PRO A 1 117 ? -4.396 -15.472 -1.285 1.00 86.56 117 PRO A N 1
ATOM 927 C CA . PRO A 1 117 ? -2.951 -15.636 -1.347 1.00 86.56 117 PRO A CA 1
ATOM 928 C C . PRO A 1 117 ? -2.274 -14.306 -1.679 1.00 86.56 117 PRO A C 1
ATOM 930 O O . PRO A 1 117 ? -2.657 -13.624 -2.630 1.00 86.56 117 PRO A O 1
ATOM 933 N N . VAL A 1 118 ? -1.268 -13.937 -0.893 1.00 87.25 118 VAL A N 1
ATOM 934 C CA . VAL A 1 118 ? -0.489 -12.713 -1.079 1.00 87.25 118 VAL A CA 1
ATOM 935 C C . VAL A 1 118 ? 1.000 -12.984 -0.974 1.00 87.25 118 VAL A C 1
ATOM 937 O O . VAL A 1 118 ? 1.456 -13.965 -0.383 1.00 87.25 118 VAL A O 1
ATOM 940 N N . ARG A 1 119 ? 1.768 -12.054 -1.530 1.00 86.81 119 ARG A N 1
ATOM 941 C CA . ARG A 1 119 ? 3.220 -12.038 -1.455 1.00 86.81 119 ARG A CA 1
ATOM 942 C C . ARG A 1 119 ? 3.670 -10.668 -0.957 1.00 86.81 119 ARG A C 1
ATOM 944 O O . ARG A 1 119 ? 3.388 -9.659 -1.588 1.00 86.81 119 ARG A O 1
ATOM 951 N N . TYR A 1 120 ? 4.355 -10.628 0.187 1.00 86.94 120 TYR A N 1
ATOM 952 C CA . TYR A 1 120 ? 4.691 -9.362 0.861 1.00 86.94 120 TYR A CA 1
ATOM 953 C C . TYR A 1 120 ? 6.002 -8.717 0.398 1.00 86.94 120 TYR A C 1
ATOM 955 O O . TYR A 1 120 ? 6.286 -7.585 0.777 1.00 86.94 120 TYR A O 1
ATOM 963 N N . ASN A 1 121 ? 6.826 -9.429 -0.377 1.00 86.00 121 ASN A N 1
ATOM 964 C CA . ASN A 1 121 ? 8.145 -8.943 -0.792 1.00 86.00 121 ASN A CA 1
ATOM 965 C C . ASN A 1 121 ? 8.164 -8.274 -2.178 1.00 86.00 121 ASN A C 1
ATOM 967 O O . ASN A 1 121 ? 9.185 -7.705 -2.552 1.00 86.00 121 ASN A O 1
ATOM 971 N N . ILE A 1 122 ? 7.069 -8.342 -2.937 1.00 84.62 122 ILE A N 1
ATOM 972 C CA . ILE A 1 122 ? 6.949 -7.738 -4.265 1.00 84.62 122 ILE A CA 1
ATOM 973 C C . ILE A 1 122 ? 5.517 -7.264 -4.495 1.00 84.62 122 ILE A C 1
ATOM 975 O O . ILE A 1 122 ? 4.562 -7.929 -4.100 1.00 84.62 122 ILE A O 1
ATOM 979 N N . SER A 1 123 ? 5.373 -6.118 -5.155 1.00 86.31 123 SER A N 1
ATOM 980 C CA . SER A 1 123 ? 4.074 -5.601 -5.580 1.00 86.31 123 SER A CA 1
ATOM 981 C C . SER A 1 123 ? 3.683 -6.198 -6.930 1.00 86.31 123 SER A C 1
ATOM 983 O O . SER A 1 123 ? 4.491 -6.211 -7.858 1.00 86.31 123 SER A O 1
ATOM 985 N N . GLY A 1 124 ? 2.436 -6.655 -7.053 1.00 86.81 124 GLY A N 1
ATOM 986 C CA . GLY A 1 124 ? 1.858 -7.011 -8.347 1.00 86.81 124 GLY A CA 1
ATOM 987 C C . GLY A 1 124 ? 1.528 -5.758 -9.158 1.00 86.81 124 GLY A C 1
ATOM 988 O O . GLY A 1 124 ? 0.977 -4.797 -8.620 1.00 86.81 124 GLY A O 1
ATOM 989 N N . ILE A 1 125 ? 1.856 -5.766 -10.447 1.00 87.19 125 ILE A N 1
ATOM 990 C CA . ILE A 1 125 ? 1.509 -4.689 -11.376 1.00 87.19 125 ILE A CA 1
ATOM 991 C C . ILE A 1 125 ? 0.263 -5.096 -12.160 1.00 87.19 125 ILE A C 1
ATOM 993 O O . ILE A 1 125 ? 0.240 -6.133 -12.826 1.00 87.19 125 ILE A O 1
ATOM 997 N N . HIS A 1 126 ? -0.774 -4.266 -12.080 1.00 88.94 126 HIS A N 1
ATOM 998 C CA . HIS A 1 126 ? -1.976 -4.402 -12.892 1.00 88.94 126 HIS A CA 1
ATOM 999 C C . HIS A 1 126 ? -1.871 -3.494 -14.116 1.00 88.94 126 HIS A C 1
ATOM 1001 O O . HIS A 1 126 ? -1.833 -2.269 -13.980 1.00 88.94 126 HIS A O 1
ATOM 1007 N N . VAL A 1 127 ? -1.864 -4.098 -15.302 1.00 84.44 127 VAL A N 1
ATOM 1008 C CA . VAL A 1 127 ? -1.946 -3.380 -16.573 1.00 84.44 127 VAL A CA 1
ATOM 1009 C C . VAL A 1 127 ? -3.273 -3.746 -17.238 1.00 84.44 127 VAL A C 1
ATOM 1011 O O . VAL A 1 127 ? -3.538 -4.936 -17.428 1.00 84.44 127 VAL A O 1
ATOM 1014 N N . PRO A 1 128 ? -4.132 -2.760 -17.551 1.00 85.31 128 PRO A N 1
ATOM 1015 C CA . PRO A 1 128 ? -5.374 -3.013 -18.272 1.00 85.31 128 PRO A CA 1
ATOM 1016 C C . PRO A 1 128 ? -5.119 -3.651 -19.644 1.00 85.31 128 PRO A C 1
ATOM 1018 O O . PRO A 1 128 ? -4.117 -3.350 -20.291 1.00 85.31 128 PRO A O 1
ATOM 1021 N N . LEU A 1 129 ? -6.035 -4.508 -20.105 1.00 81.31 129 LEU A N 1
ATOM 1022 C CA . LEU A 1 129 ? -5.873 -5.282 -21.347 1.00 81.31 129 LEU A CA 1
ATOM 1023 C C . LEU A 1 129 ? -5.758 -4.399 -22.598 1.00 81.31 129 LEU A C 1
ATOM 1025 O O . LEU A 1 129 ? -5.161 -4.803 -23.593 1.00 81.31 129 LEU A O 1
ATOM 1029 N N . GLU A 1 130 ? -6.338 -3.203 -22.551 1.00 81.75 130 GLU A N 1
ATOM 1030 C CA . GLU A 1 130 ? -6.294 -2.208 -23.616 1.00 81.75 130 GLU A CA 1
ATOM 1031 C C . GLU A 1 130 ? -4.939 -1.496 -23.739 1.00 81.75 130 GLU A C 1
ATOM 1033 O O . GLU A 1 130 ? -4.657 -0.890 -24.774 1.00 81.75 130 GLU A O 1
ATOM 1038 N N . VAL A 1 131 ? -4.089 -1.564 -22.711 1.00 78.81 131 VAL A N 1
ATOM 1039 C CA . VAL A 1 131 ? -2.769 -0.930 -22.706 1.00 78.81 131 VAL A CA 1
ATOM 1040 C C . VAL A 1 131 ? -1.711 -1.969 -23.051 1.00 78.81 131 VAL A C 1
ATOM 1042 O O . VAL A 1 131 ? -1.477 -2.920 -22.309 1.00 78.81 131 VAL A O 1
ATOM 1045 N N . TYR A 1 132 ? -1.021 -1.766 -24.173 1.00 75.69 132 TYR A N 1
ATOM 1046 C CA . TYR A 1 132 ? 0.108 -2.615 -24.533 1.00 75.69 132 TYR A CA 1
ATOM 1047 C C . TYR A 1 132 ? 1.311 -2.350 -23.615 1.00 75.69 132 TYR A C 1
ATOM 1049 O O . TYR A 1 132 ? 1.832 -1.233 -23.533 1.00 75.69 132 TYR A O 1
ATOM 1057 N N . GLU A 1 133 ? 1.783 -3.403 -22.956 1.00 67.56 133 GLU A N 1
ATOM 1058 C CA . GLU A 1 133 ? 2.992 -3.391 -22.136 1.00 67.56 133 GLU A CA 1
ATOM 1059 C C . GLU A 1 133 ? 4.227 -3.305 -23.038 1.00 67.56 133 GLU A C 1
ATOM 1061 O O . GLU A 1 133 ? 4.641 -4.281 -23.660 1.00 67.56 133 GLU A O 1
ATOM 1066 N N . GLY A 1 134 ? 4.810 -2.110 -23.137 1.00 65.62 134 GLY A N 1
ATOM 1067 C CA . GLY A 1 134 ? 5.967 -1.849 -23.999 1.00 65.62 134 GLY A CA 1
ATOM 1068 C C . GLY A 1 134 ? 5.662 -0.968 -25.207 1.00 65.62 134 GLY A C 1
ATOM 1069 O O . GLY A 1 134 ? 6.268 -1.155 -26.262 1.00 65.62 134 GLY A O 1
ATOM 1070 N N . CYS A 1 135 ? 4.724 -0.023 -25.067 1.00 56.34 135 CYS A N 1
ATOM 1071 C CA . CYS A 1 135 ? 4.434 0.983 -26.086 1.00 56.34 135 CYS A CA 1
ATOM 1072 C C . CYS A 1 135 ? 5.733 1.661 -26.563 1.00 56.34 135 CYS A C 1
ATOM 1074 O O . CYS A 1 135 ? 6.396 2.362 -25.799 1.00 56.34 135 CYS A O 1
ATOM 1076 N N . LYS A 1 136 ? 6.105 1.424 -27.826 1.00 52.28 136 LYS A N 1
ATOM 1077 C CA . LYS A 1 136 ? 7.153 2.178 -28.513 1.00 52.28 136 LYS A CA 1
ATOM 1078 C C . LYS A 1 136 ? 6.493 3.379 -29.174 1.00 52.28 136 LYS A C 1
ATOM 1080 O O . LYS A 1 136 ? 5.746 3.211 -30.136 1.00 52.28 136 LYS A O 1
ATOM 1085 N N . PHE A 1 137 ? 6.761 4.572 -28.657 1.00 46.91 137 PHE A N 1
ATOM 1086 C CA . PHE A 1 137 ? 6.523 5.795 -29.412 1.00 46.91 137 PHE A CA 1
ATOM 1087 C C . PHE A 1 137 ? 7.620 5.869 -30.485 1.00 46.91 137 PHE A C 1
ATOM 1089 O O . PHE A 1 137 ? 8.803 5.868 -30.146 1.00 46.91 137 PHE A O 1
ATOM 1096 N N . TYR A 1 138 ? 7.225 5.794 -31.758 1.00 45.44 138 TYR A N 1
ATOM 1097 C CA . TYR A 1 138 ? 8.108 6.029 -32.905 1.00 45.44 138 TYR A CA 1
ATOM 1098 C C . TYR A 1 138 ? 8.259 7.526 -33.162 1.00 45.44 138 TYR A C 1
ATOM 1100 O O . TYR A 1 138 ? 7.249 8.244 -32.980 1.00 45.44 138 TYR A O 1
#

Organism: Homarus americanus (NCBI:txid6706)

Solvent-accessible surface area (backbone atoms only — not compa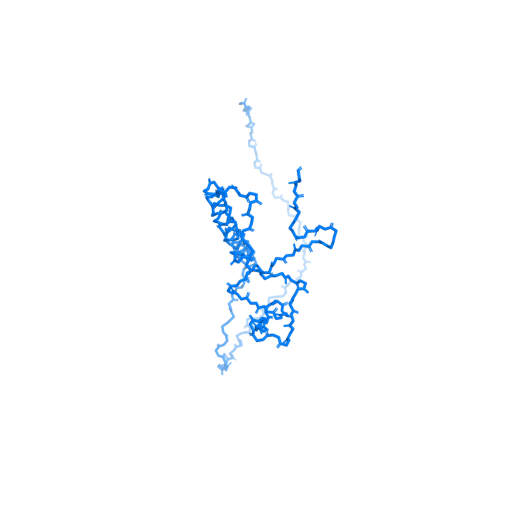rable to full-atom values): 9798 Å² total; per-residue (Å²): 142,85,90,80,89,85,88,82,86,87,77,90,79,90,77,89,78,92,75,91,76,77,83,81,74,86,73,83,75,88,75,82,87,81,79,98,75,80,85,75,88,83,56,70,68,58,52,53,52,50,50,53,48,54,52,51,52,52,53,49,53,51,49,55,53,51,51,54,53,50,54,53,49,53,54,52,55,74,71,53,78,89,62,96,73,72,60,89,85,77,70,86,76,52,43,58,90,73,68,48,92,87,41,77,93,60,67,57,48,75,35,87,89,75,76,42,70,43,52,93,91,60,75,72,42,84,72,60,90,88,56,70,92,79,76,75,87,128

pLDDT: mean 73.04, std 21.66, range [33.91, 98.0]

Radius of gyration: 35.16 Å; Cα contacts (8 Å, |Δi|>4): 37; chains: 1; bounding box: 67×71×86 Å